Protein AF-A0A9D5PQD9-F1 (afdb_monomer)

Radius of gyration: 18.05 Å; Cα contacts (8 Å, |Δi|>4): 9; chains: 1; bounding box: 43×30×45 Å

Mean predicted aligned error: 5.87 Å

pLDDT: mean 92.76, std 7.98, range [58.62, 98.44]

Foldseek 3Di:
DDDDDDDDDDDDDDDDDDDDPVVVVVQCVVCPPVPDDPVNVVVVVVVVVVVVVVVVVVVVVVVVD

Structure (mmCIF, N/CA/C/O backbone):
data_AF-A0A9D5PQD9-F1
#
_entry.id   AF-A0A9D5PQD9-F1
#
loop_
_atom_site.group_PDB
_atom_site.id
_atom_site.type_symbol
_atom_site.label_atom_id
_atom_site.label_alt_id
_atom_site.label_comp_id
_atom_site.label_asym_id
_atom_site.label_entity_id
_atom_site.label_seq_id
_atom_site.pdbx_PDB_ins_code
_atom_site.Cartn_x
_atom_site.Cartn_y
_atom_site.Cartn_z
_atom_site.occupancy
_atom_site.B_iso_or_equiv
_atom_site.auth_seq_id
_atom_site.auth_comp_id
_atom_site.auth_asym_id
_atom_site.auth_atom_id
_atom_site.pdbx_PDB_model_num
ATOM 1 N N . MET A 1 1 ? -28.979 1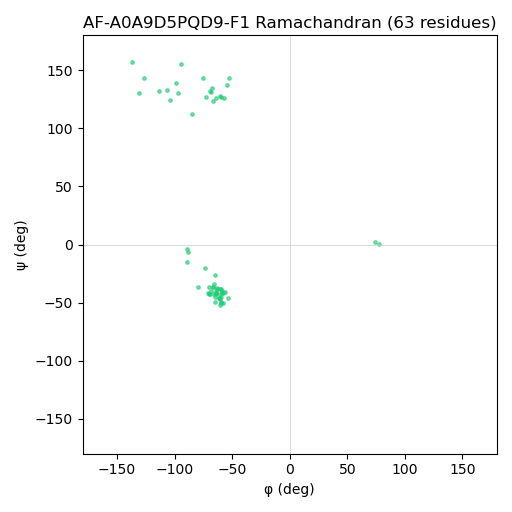9.052 -19.823 1.00 70.94 1 MET A N 1
ATOM 2 C CA . MET A 1 1 ? -27.550 18.765 -20.091 1.00 70.94 1 MET A CA 1
ATOM 3 C C . MET A 1 1 ? -26.795 18.783 -18.771 1.00 70.94 1 MET A C 1
ATOM 5 O O . MET A 1 1 ? -27.019 19.698 -17.985 1.00 70.94 1 MET A O 1
ATOM 9 N N . ARG A 1 2 ? -25.955 17.779 -18.485 1.00 69.81 2 ARG A N 1
ATOM 10 C CA . ARG A 1 2 ? -25.092 17.810 -17.292 1.00 69.81 2 ARG A CA 1
ATOM 11 C C . ARG A 1 2 ? -24.072 18.936 -17.480 1.00 69.81 2 ARG A C 1
ATOM 13 O O . ARG A 1 2 ? -23.393 18.971 -18.501 1.00 69.81 2 ARG A O 1
ATOM 20 N N . LYS A 1 3 ? -24.014 19.883 -16.540 1.00 83.38 3 LYS A N 1
ATOM 21 C CA . LYS A 1 3 ? -23.028 20.971 -16.575 1.00 83.38 3 LYS A CA 1
ATOM 22 C C . LYS A 1 3 ? -21.645 20.379 -16.313 1.00 83.38 3 LYS A C 1
ATOM 24 O O . LYS A 1 3 ? -21.488 19.607 -15.367 1.00 83.38 3 LYS A O 1
ATOM 29 N N . PHE A 1 4 ? -20.672 20.738 -17.144 1.00 85.88 4 PHE A N 1
ATOM 30 C CA . PHE A 1 4 ? -19.275 20.393 -16.908 1.00 85.88 4 PHE A CA 1
ATOM 31 C C . PHE A 1 4 ? -18.835 20.991 -15.565 1.00 85.88 4 PHE A C 1
ATOM 33 O O . PHE A 1 4 ? -19.036 22.181 -15.320 1.00 85.88 4 PHE A O 1
ATOM 40 N N . LYS A 1 5 ? -18.283 20.156 -14.684 1.00 86.81 5 LYS A N 1
ATOM 41 C CA . LYS A 1 5 ? -17.630 20.585 -13.446 1.00 86.81 5 LYS A CA 1
ATOM 42 C C . LYS A 1 5 ? -16.132 20.421 -13.645 1.00 86.81 5 LYS A C 1
ATOM 44 O O . LYS A 1 5 ? -15.698 19.375 -14.121 1.00 86.81 5 LYS A O 1
ATOM 49 N N . ILE A 1 6 ? -15.367 21.442 -13.272 1.00 86.75 6 ILE A N 1
ATOM 50 C CA . ILE A 1 6 ? -13.907 21.353 -13.261 1.00 86.75 6 ILE A CA 1
ATOM 51 C C . ILE A 1 6 ? -13.521 20.230 -12.282 1.00 86.75 6 ILE A C 1
ATOM 53 O O . ILE A 1 6 ? -14.017 20.234 -11.151 1.00 86.75 6 ILE A O 1
ATOM 57 N N . PRO A 1 7 ? -12.699 19.252 -12.697 1.00 85.44 7 PRO A N 1
ATOM 58 C CA . PRO A 1 7 ? -12.269 18.174 -11.819 1.00 85.44 7 PRO A CA 1
ATOM 59 C C . PRO A 1 7 ? -11.425 18.738 -10.671 1.00 85.44 7 PRO A C 1
ATOM 61 O O . PRO A 1 7 ? -10.445 19.445 -10.897 1.00 85.44 7 PRO A O 1
ATOM 64 N N . VAL A 1 8 ? -11.813 18.425 -9.434 1.00 85.38 8 VAL A N 1
ATOM 65 C CA . VAL A 1 8 ? -11.016 18.742 -8.245 1.00 85.38 8 VAL A CA 1
ATOM 66 C C . VAL A 1 8 ? -10.011 17.617 -8.065 1.00 85.38 8 VAL A C 1
ATOM 68 O O . VAL A 1 8 ? -10.389 16.481 -7.784 1.00 85.38 8 VAL A O 1
ATOM 71 N N . ILE A 1 9 ? -8.735 17.932 -8.255 1.00 82.06 9 ILE A N 1
ATOM 72 C CA . ILE A 1 9 ? -7.654 16.996 -7.964 1.00 82.06 9 ILE A CA 1
ATOM 73 C C . ILE A 1 9 ? -7.542 16.903 -6.434 1.00 82.06 9 ILE A C 1
ATOM 75 O O . ILE A 1 9 ? -7.451 17.949 -5.782 1.00 82.06 9 ILE A O 1
ATOM 79 N N . PRO A 1 10 ? -7.572 15.695 -5.841 1.00 85.81 10 PRO A N 1
ATOM 80 C CA . PRO A 1 10 ? -7.371 15.531 -4.407 1.00 85.81 10 PRO A CA 1
ATOM 81 C C . PRO A 1 10 ? -6.054 16.172 -3.965 1.00 85.81 10 PRO A C 1
ATOM 83 O O . PRO A 1 10 ? -5.028 16.023 -4.630 1.00 85.81 10 PRO A O 1
ATOM 86 N N . GLN A 1 11 ? -6.071 16.884 -2.838 1.00 91.19 11 GLN A N 1
ATOM 87 C CA . GLN A 1 11 ? -4.840 17.427 -2.270 1.00 91.19 11 GLN A CA 1
ATOM 88 C C . GLN A 1 11 ? -3.970 16.277 -1.749 1.00 91.19 11 GLN A C 1
ATOM 90 O O . GLN A 1 11 ? -4.445 15.420 -1.007 1.00 91.19 11 GLN A O 1
ATOM 95 N N . SER A 1 12 ? -2.689 16.268 -2.115 1.00 91.25 12 SER A N 1
ATOM 96 C CA . SER A 1 12 ? -1.710 15.289 -1.634 1.00 91.25 12 SER A CA 1
ATOM 97 C C . SER A 1 12 ? -0.492 15.996 -1.055 1.00 91.25 12 SER A C 1
ATOM 99 O O . SER A 1 12 ? -0.040 17.002 -1.600 1.00 91.25 12 SER A O 1
ATOM 101 N N . THR A 1 13 ? 0.084 15.454 0.015 1.00 94.62 13 THR A N 1
ATOM 102 C CA . THR A 1 13 ? 1.351 15.937 0.580 1.00 94.62 13 THR A CA 1
ATOM 103 C C . THR A 1 13 ? 2.423 14.869 0.416 1.00 94.62 13 THR A C 1
ATOM 105 O O . THR A 1 13 ? 2.195 13.717 0.774 1.00 94.62 13 THR A O 1
ATOM 108 N N . ASN A 1 14 ? 3.607 15.244 -0.073 1.00 93.06 14 ASN A N 1
ATOM 109 C CA . ASN A 1 14 ? 4.733 14.317 -0.156 1.00 93.06 14 ASN A CA 1
ATOM 110 C C . ASN A 1 14 ? 5.229 13.948 1.258 1.00 93.06 14 ASN A C 1
ATOM 112 O O . ASN A 1 14 ? 5.365 14.811 2.132 1.00 93.06 14 ASN A O 1
ATOM 116 N N . LYS A 1 15 ? 5.474 12.657 1.481 1.00 93.00 15 LYS A N 1
ATOM 117 C CA . LYS A 1 15 ? 6.107 12.107 2.680 1.00 93.00 15 LYS A CA 1
ATOM 118 C C .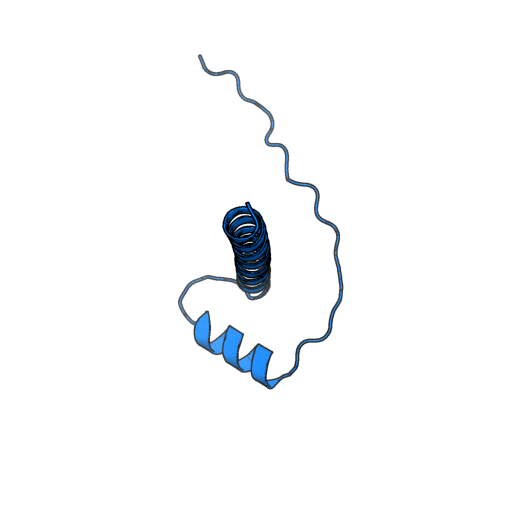 LYS A 1 15 ? 7.213 11.155 2.230 1.00 93.00 15 LYS A C 1
ATOM 120 O O . LYS A 1 15 ? 6.973 10.294 1.391 1.00 93.00 15 LYS A O 1
ATOM 125 N N . SER A 1 16 ? 8.411 11.323 2.790 1.00 94.50 16 SER A N 1
ATOM 126 C CA . SER A 1 16 ? 9.572 10.479 2.496 1.00 94.50 16 SER A CA 1
ATOM 127 C C . SER A 1 16 ? 9.815 9.517 3.653 1.00 94.50 16 SER A C 1
ATOM 129 O O . SER A 1 16 ? 9.956 9.951 4.796 1.00 94.50 16 SER A O 1
ATOM 131 N N . ILE A 1 17 ? 9.842 8.221 3.351 1.00 94.94 17 ILE A N 1
ATOM 132 C CA . ILE A 1 17 ? 10.090 7.134 4.302 1.00 94.94 17 ILE A CA 1
ATOM 133 C C . ILE A 1 17 ? 11.033 6.107 3.670 1.00 94.94 17 ILE A C 1
ATOM 135 O O . ILE A 1 17 ? 11.147 6.035 2.446 1.00 94.94 17 ILE A O 1
ATOM 139 N N . ARG A 1 18 ? 11.730 5.321 4.496 1.00 96.56 18 ARG A N 1
ATOM 140 C CA . ARG A 1 18 ? 12.616 4.250 4.020 1.00 96.56 18 ARG A CA 1
ATOM 141 C C . ARG A 1 18 ? 11.888 2.914 4.071 1.00 96.56 18 ARG A C 1
ATOM 143 O O . ARG A 1 18 ? 11.341 2.569 5.113 1.00 96.56 18 ARG A O 1
ATOM 150 N N . PHE A 1 19 ? 11.938 2.169 2.973 1.00 96.94 19 PHE A N 1
ATOM 151 C CA . PHE A 1 19 ? 11.511 0.775 2.929 1.00 96.94 19 PHE A CA 1
ATOM 152 C C . PHE A 1 19 ? 12.737 -0.142 3.031 1.00 96.94 19 PHE A C 1
ATOM 154 O O . PHE A 1 19 ? 13.758 0.156 2.408 1.00 96.94 19 PHE A O 1
ATOM 161 N N . PRO A 1 20 ? 12.652 -1.241 3.796 1.00 98.25 20 PRO A N 1
ATOM 162 C CA . PRO A 1 20 ? 13.585 -2.358 3.695 1.00 98.25 20 PRO A CA 1
ATOM 163 C C . PRO A 1 20 ? 13.710 -2.873 2.251 1.00 98.25 20 PRO A C 1
ATOM 165 O O . PRO A 1 20 ? 12.723 -2.905 1.514 1.00 98.25 20 PRO A O 1
ATOM 168 N N . ASN A 1 21 ? 14.919 -3.274 1.844 1.00 97.75 21 ASN A N 1
ATOM 169 C CA . ASN A 1 21 ? 15.196 -3.693 0.461 1.00 97.75 21 ASN A CA 1
ATOM 170 C C . ASN A 1 21 ? 14.403 -4.943 0.059 1.00 97.75 21 ASN A C 1
ATOM 172 O O . ASN A 1 21 ? 13.903 -5.021 -1.058 1.00 97.75 21 ASN A O 1
ATOM 176 N N . ASP A 1 22 ? 14.240 -5.886 0.982 1.00 98.44 22 ASP A N 1
ATOM 177 C CA . ASP A 1 22 ? 13.446 -7.100 0.800 1.00 98.44 22 ASP A CA 1
ATOM 178 C C . ASP A 1 22 ? 11.972 -6.783 0.507 1.00 98.44 22 ASP A C 1
ATOM 180 O O . ASP A 1 22 ? 11.364 -7.404 -0.368 1.00 98.44 22 ASP A O 1
ATOM 184 N N . LEU A 1 23 ? 11.410 -5.760 1.162 1.00 97.69 23 LEU A N 1
ATOM 185 C CA . LEU A 1 23 ? 10.056 -5.298 0.856 1.00 97.69 23 LEU A CA 1
ATOM 186 C C . LEU A 1 23 ? 9.977 -4.638 -0.519 1.00 97.69 23 LEU A C 1
ATOM 188 O O . LEU A 1 23 ? 9.007 -4.871 -1.237 1.00 97.69 23 LEU A O 1
ATOM 192 N N . ILE A 1 24 ? 10.980 -3.846 -0.908 1.00 97.56 24 ILE A N 1
ATOM 193 C CA . ILE A 1 24 ? 11.011 -3.233 -2.244 1.00 97.56 24 ILE A CA 1
ATOM 194 C C . ILE A 1 24 ? 10.998 -4.325 -3.318 1.00 97.56 24 ILE A C 1
ATOM 196 O O . ILE A 1 24 ? 10.136 -4.306 -4.196 1.00 97.56 24 ILE A O 1
ATOM 200 N N . GLU A 1 25 ? 11.884 -5.315 -3.205 1.00 98.31 25 GLU A N 1
ATOM 201 C CA . GLU A 1 25 ? 11.961 -6.441 -4.141 1.00 98.31 25 GLU A CA 1
ATOM 202 C C . GLU A 1 25 ? 10.658 -7.252 -4.181 1.00 98.31 25 GLU A C 1
ATOM 204 O O . GLU A 1 25 ? 10.177 -7.619 -5.260 1.00 98.31 25 GLU A O 1
ATOM 209 N N . GLY A 1 26 ? 10.054 -7.506 -3.016 1.00 98.25 26 GLY A N 1
ATOM 210 C CA . GLY A 1 26 ? 8.774 -8.200 -2.908 1.00 98.25 26 GLY A CA 1
ATOM 211 C C . GLY A 1 26 ? 7.647 -7.464 -3.634 1.00 98.25 26 GLY A C 1
ATOM 212 O O . GLY A 1 26 ? 6.914 -8.073 -4.419 1.00 98.25 26 GLY A O 1
ATOM 213 N N . ILE A 1 27 ? 7.546 -6.148 -3.430 1.00 97.69 27 ILE A N 1
ATOM 214 C CA . ILE A 1 27 ? 6.539 -5.300 -4.079 1.00 97.69 27 ILE A CA 1
ATOM 215 C C . ILE A 1 27 ? 6.773 -5.256 -5.590 1.00 97.69 27 ILE A C 1
ATOM 217 O O . ILE A 1 27 ? 5.843 -5.506 -6.355 1.00 97.69 27 ILE A O 1
ATOM 221 N N . GLU A 1 28 ? 8.002 -4.992 -6.041 1.00 97.62 28 GLU A N 1
ATOM 222 C CA . GLU A 1 28 ? 8.330 -4.913 -7.470 1.00 97.62 28 GLU A CA 1
ATOM 223 C C . GLU A 1 28 ? 8.032 -6.219 -8.208 1.00 97.62 28 GLU A C 1
ATOM 225 O O . GLU A 1 28 ? 7.531 -6.209 -9.338 1.00 97.62 28 GLU A O 1
ATOM 230 N N . LYS A 1 29 ? 8.297 -7.359 -7.563 1.00 98.19 29 LYS A N 1
ATOM 231 C CA . LYS A 1 29 ? 7.953 -8.672 -8.106 1.00 98.19 29 LYS A CA 1
ATOM 232 C C . LYS A 1 29 ? 6.440 -8.866 -8.195 1.00 98.19 29 LYS A C 1
ATOM 234 O O . LYS A 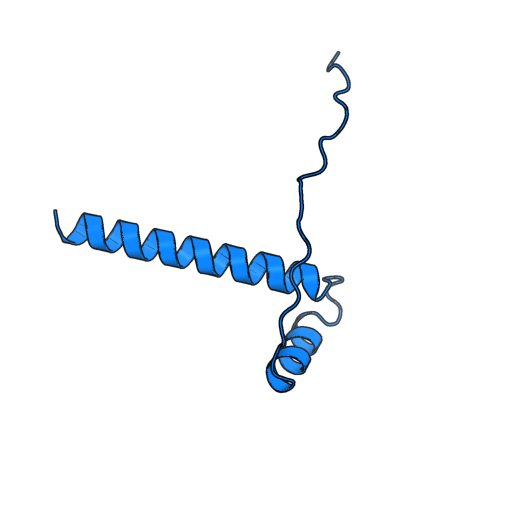1 29 ? 5.974 -9.371 -9.215 1.00 98.19 29 LYS A O 1
ATOM 239 N N . ALA A 1 30 ? 5.688 -8.463 -7.170 1.00 97.62 30 ALA A N 1
ATOM 240 C CA . ALA A 1 30 ? 4.233 -8.608 -7.128 1.00 97.62 30 ALA A CA 1
ATOM 241 C C . ALA A 1 30 ? 3.515 -7.744 -8.177 1.00 97.62 30 ALA A C 1
ATOM 243 O O . ALA A 1 30 ? 2.536 -8.189 -8.771 1.00 97.62 30 ALA A O 1
ATOM 244 N N . ILE A 1 31 ? 4.010 -6.531 -8.447 1.00 97.75 31 ILE A N 1
ATOM 245 C CA . ILE A 1 31 ? 3.379 -5.610 -9.410 1.00 97.75 31 ILE A CA 1
ATOM 246 C C . ILE A 1 31 ? 3.865 -5.804 -10.854 1.00 97.75 31 ILE A C 1
ATOM 248 O O . ILE A 1 31 ? 3.321 -5.186 -11.778 1.00 97.75 31 ILE A O 1
ATOM 252 N N . ARG A 1 32 ? 4.866 -6.660 -11.094 1.00 97.69 32 ARG A N 1
ATOM 253 C CA . ARG A 1 32 ? 5.433 -6.892 -12.429 1.00 97.69 32 ARG A CA 1
ATOM 254 C C . ARG A 1 32 ? 4.354 -7.353 -13.414 1.00 97.69 32 ARG A C 1
ATOM 256 O O . ARG A 1 32 ? 3.661 -8.336 -13.187 1.00 97.69 32 ARG A O 1
ATOM 263 N N . GLY A 1 33 ? 4.244 -6.652 -14.543 1.00 96.94 33 GLY A N 1
ATOM 264 C CA . GLY A 1 33 ? 3.285 -6.979 -15.606 1.00 96.94 33 GLY A CA 1
ATOM 265 C C . GLY A 1 33 ? 1.837 -6.559 -15.328 1.00 96.94 33 GLY A C 1
ATOM 266 O O . GLY A 1 33 ? 0.987 -6.766 -16.186 1.00 96.94 33 GLY A O 1
ATOM 267 N N . THR A 1 34 ? 1.551 -5.932 -14.181 1.00 95.06 34 THR A N 1
ATOM 268 C CA . THR A 1 34 ? 0.194 -5.462 -13.830 1.00 95.06 34 THR A CA 1
ATOM 269 C C . THR A 1 34 ? -0.096 -4.034 -14.306 1.00 95.06 34 THR A C 1
ATOM 271 O O . THR A 1 34 ? -1.243 -3.600 -14.300 1.00 95.06 34 THR A O 1
ATOM 274 N N . GLY A 1 35 ? 0.941 -3.276 -14.687 1.00 94.50 35 GLY A N 1
ATOM 275 C CA . GLY A 1 35 ? 0.833 -1.839 -14.970 1.00 94.50 35 GLY A CA 1
ATOM 276 C C . GLY A 1 35 ? 0.674 -0.964 -13.717 1.00 94.50 35 GLY A C 1
ATOM 277 O O . GLY A 1 35 ? 0.563 0.254 -13.839 1.00 94.50 35 GLY A O 1
ATOM 278 N N . CYS A 1 36 ? 0.686 -1.559 -12.519 1.00 96.88 36 CYS A N 1
ATOM 279 C CA . CYS A 1 36 ? 0.665 -0.838 -11.252 1.00 96.88 36 CYS A CA 1
ATOM 280 C C . CYS A 1 36 ? 2.041 -0.224 -10.946 1.00 96.88 36 CYS A C 1
ATOM 282 O O . CYS A 1 36 ? 3.082 -0.819 -11.228 1.00 96.88 36 CYS A O 1
ATOM 284 N N . THR A 1 37 ? 2.047 0.972 -10.353 1.00 97.69 37 THR A N 1
ATOM 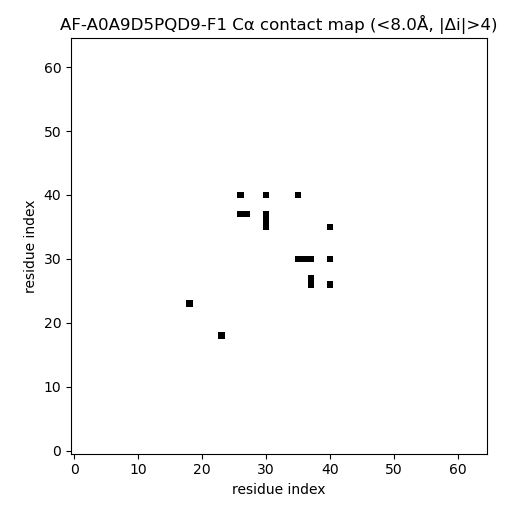285 C CA . THR A 1 37 ? 3.271 1.627 -9.875 1.00 97.69 37 THR A CA 1
ATOM 286 C C . THR A 1 37 ? 3.502 1.321 -8.400 1.00 97.69 37 THR A C 1
ATOM 288 O O . THR A 1 37 ? 2.555 1.084 -7.651 1.00 97.69 37 THR A O 1
ATOM 291 N N . PHE A 1 38 ? 4.759 1.397 -7.956 1.00 95.94 38 PHE A N 1
ATOM 292 C CA . PHE A 1 38 ? 5.111 1.199 -6.548 1.00 95.94 38 PHE A CA 1
ATOM 293 C C . PHE A 1 38 ? 4.297 2.112 -5.617 1.00 95.94 38 PHE A C 1
ATOM 295 O O . PHE A 1 38 ? 3.725 1.655 -4.634 1.00 95.94 38 PHE A O 1
ATOM 302 N N . SER A 1 39 ? 4.178 3.402 -5.952 1.00 95.38 39 SER A N 1
ATOM 303 C CA . SER A 1 39 ? 3.402 4.352 -5.148 1.00 95.38 39 SER A CA 1
ATOM 304 C C . SER A 1 39 ? 1.913 4.011 -5.107 1.00 95.38 39 SER A C 1
ATOM 306 O O . SER A 1 39 ? 1.316 4.118 -4.042 1.00 95.38 39 SER A O 1
ATOM 308 N N . ALA A 1 40 ? 1.314 3.585 -6.225 1.00 96.75 40 ALA A N 1
ATOM 309 C CA . ALA A 1 40 ? -0.092 3.177 -6.246 1.00 96.75 40 ALA A CA 1
ATOM 310 C C . ALA A 1 40 ? -0.326 1.941 -5.367 1.00 96.75 40 ALA A C 1
ATOM 312 O O . ALA A 1 40 ? -1.269 1.929 -4.580 1.00 96.75 40 ALA A O 1
ATOM 313 N N . PHE A 1 41 ? 0.575 0.957 -5.437 1.00 97.44 41 PHE A N 1
ATOM 314 C CA . PHE A 1 41 ? 0.536 -0.223 -4.576 1.00 97.44 41 PHE A CA 1
ATOM 315 C C . PHE A 1 41 ? 0.624 0.148 -3.093 1.00 97.44 41 PHE A C 1
ATOM 317 O O . PHE A 1 41 ? -0.205 -0.288 -2.303 1.00 97.44 41 PHE A O 1
ATOM 324 N N . VAL A 1 42 ? 1.594 0.986 -2.711 1.00 96.94 42 VAL A N 1
ATOM 325 C CA . VAL A 1 42 ? 1.772 1.398 -1.310 1.00 96.94 42 VAL A CA 1
ATOM 326 C C . VAL A 1 42 ? 0.571 2.193 -0.799 1.00 96.94 42 VAL A C 1
ATOM 328 O O . VAL A 1 42 ? 0.128 1.959 0.320 1.00 96.94 42 VAL A O 1
ATOM 331 N N . ILE A 1 43 ? 0.020 3.108 -1.603 1.00 96.12 43 ILE A N 1
ATOM 332 C CA . ILE A 1 43 ? -1.176 3.873 -1.222 1.00 96.12 43 ILE A CA 1
ATOM 333 C C . ILE A 1 43 ? -2.349 2.931 -0.947 1.00 96.12 43 ILE A C 1
ATOM 335 O O . ILE A 1 43 ? -3.037 3.100 0.056 1.00 96.12 43 ILE A O 1
ATOM 339 N N . GLU A 1 44 ? -2.563 1.942 -1.813 1.00 97.44 44 GLU A N 1
ATOM 340 C CA . GLU A 1 44 ? -3.672 1.005 -1.659 1.00 97.44 44 GLU A CA 1
ATOM 341 C C . GLU A 1 44 ? -3.471 0.061 -0.470 1.00 97.44 44 GLU A C 1
ATOM 343 O O . GLU A 1 44 ? -4.383 -0.117 0.330 1.00 97.44 44 GLU A O 1
ATOM 348 N N . ALA A 1 45 ? -2.256 -0.457 -0.278 1.00 97.25 45 ALA A N 1
ATOM 349 C CA . ALA A 1 45 ? -1.925 -1.282 0.881 1.00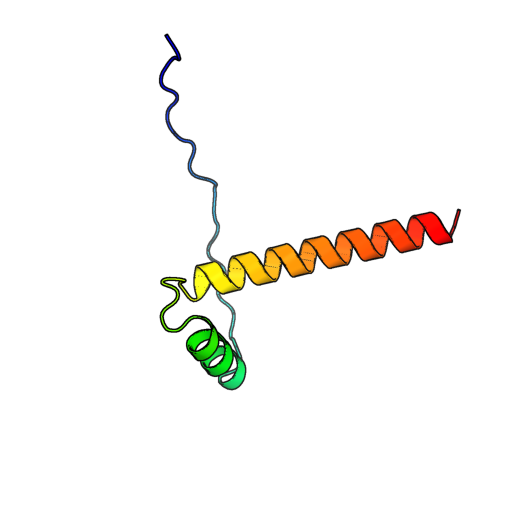 97.25 45 ALA A CA 1
ATOM 350 C C . ALA A 1 45 ? -2.164 -0.538 2.207 1.00 97.25 45 ALA A C 1
ATOM 352 O O . ALA A 1 45 ? -2.673 -1.121 3.160 1.00 97.25 45 ALA A O 1
ATOM 353 N N . VAL A 1 46 ? -1.833 0.757 2.267 1.00 97.31 46 VAL A N 1
ATOM 354 C CA . VAL A 1 46 ? -2.066 1.585 3.459 1.00 97.31 46 VAL A CA 1
ATOM 355 C C . VAL A 1 46 ? -3.555 1.859 3.678 1.00 97.31 46 VAL A C 1
ATOM 357 O O . VAL A 1 46 ? -3.982 1.870 4.827 1.00 97.31 46 VAL A O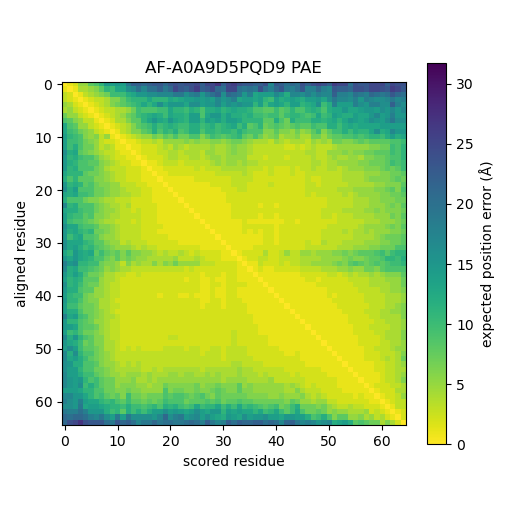 1
ATOM 360 N N . ARG A 1 47 ? -4.356 2.050 2.620 1.00 97.88 47 ARG A N 1
ATOM 361 C CA . ARG A 1 47 ? -5.820 2.179 2.756 1.00 97.88 47 ARG A CA 1
ATOM 362 C C . ARG A 1 47 ? -6.431 0.927 3.364 1.00 97.88 47 ARG A C 1
ATOM 364 O O . ARG A 1 47 ? -7.074 1.030 4.396 1.00 97.88 47 ARG A O 1
ATOM 371 N N . VAL A 1 48 ? -6.123 -0.23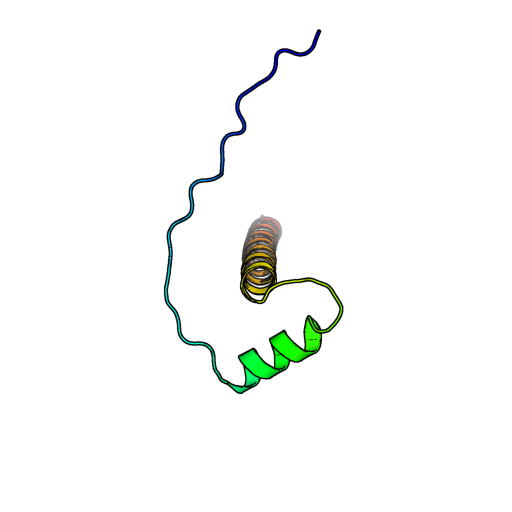7 2.792 1.00 98.19 48 VAL A N 1
ATOM 372 C CA . VAL A 1 48 ? -6.603 -1.528 3.305 1.00 98.19 48 VAL A CA 1
ATOM 373 C C . VAL A 1 48 ? -6.167 -1.738 4.757 1.00 98.19 48 VAL A C 1
ATOM 375 O O . VAL A 1 48 ? -6.960 -2.168 5.583 1.00 98.19 48 VAL A O 1
ATOM 378 N N . ALA A 1 49 ? -4.924 -1.391 5.103 1.00 97.88 49 ALA A N 1
ATOM 379 C CA . ALA A 1 49 ? -4.457 -1.498 6.482 1.00 97.88 49 ALA A CA 1
ATOM 380 C C . ALA A 1 49 ? -5.229 -0.581 7.449 1.00 97.88 49 ALA A C 1
ATOM 382 O O . ALA A 1 49 ? -5.492 -0.987 8.575 1.00 97.88 49 ALA A O 1
ATOM 383 N N . LEU A 1 50 ? -5.587 0.640 7.035 1.00 98.31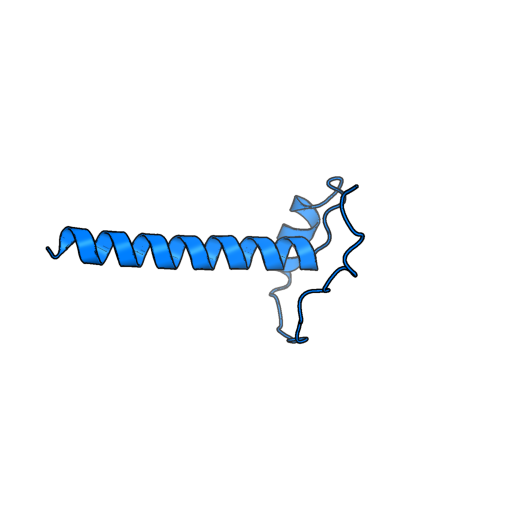 50 LEU A N 1
ATOM 384 C CA . LEU A 1 50 ? -6.394 1.553 7.852 1.00 98.31 50 LEU A CA 1
ATOM 385 C C . LEU A 1 50 ? -7.836 1.062 8.006 1.00 98.31 50 LEU A C 1
ATOM 387 O O . LEU A 1 50 ? -8.355 1.110 9.118 1.00 98.31 50 LEU A O 1
ATOM 391 N N . ASP A 1 51 ? -8.442 0.570 6.925 1.00 98.06 51 ASP A N 1
ATOM 392 C CA . ASP A 1 51 ? -9.806 0.035 6.936 1.00 98.06 51 ASP A CA 1
ATOM 393 C C . ASP A 1 51 ? -9.897 -1.175 7.878 1.00 98.06 51 ASP A C 1
ATOM 395 O O . ASP A 1 51 ? -10.753 -1.202 8.757 1.00 98.06 51 ASP A O 1
ATOM 399 N N . ASN A 1 52 ? -8.939 -2.106 7.801 1.00 98.12 52 ASN A N 1
ATOM 400 C CA . ASN A 1 52 ? -8.877 -3.261 8.704 1.00 98.12 52 ASN A CA 1
ATOM 401 C C . ASN A 1 52 ? -8.765 -2.842 10.182 1.00 98.12 52 ASN A C 1
ATOM 403 O O . ASN A 1 52 ? -9.425 -3.419 11.040 1.00 98.12 52 ASN A O 1
ATOM 407 N N . LEU A 1 53 ? -7.950 -1.826 10.496 1.00 97.56 53 LEU A N 1
ATOM 408 C CA . LEU A 1 53 ? -7.822 -1.317 11.869 1.00 97.56 53 LEU A CA 1
ATOM 409 C C . LEU A 1 53 ? -9.122 -0.670 12.371 1.00 97.56 53 LEU A C 1
ATOM 411 O O . LEU A 1 53 ? -9.426 -0.729 13.564 1.00 97.56 53 LEU A O 1
ATOM 415 N N . GLU A 1 54 ? -9.877 -0.016 11.487 1.00 97.25 54 GLU A N 1
ATOM 416 C CA . GLU A 1 54 ? -11.184 0.548 11.825 1.00 97.25 54 GLU A CA 1
ATOM 417 C C . GLU A 1 54 ? -12.237 -0.547 12.033 1.00 97.25 54 GLU A C 1
ATOM 419 O O . GLU A 1 54 ? -12.987 -0.471 13.008 1.00 97.25 54 GLU A O 1
ATOM 424 N N . GLU A 1 55 ? -12.254 -1.577 11.186 1.00 96.31 55 GLU A N 1
ATOM 425 C CA . GLU A 1 55 ? -13.108 -2.759 11.345 1.00 96.31 55 GLU A CA 1
ATOM 426 C C . GLU A 1 55 ? -12.838 -3.463 12.683 1.00 96.31 55 GLU A C 1
ATOM 428 O O . GLU A 1 55 ? -13.766 -3.641 13.472 1.00 96.31 55 GLU A O 1
ATOM 433 N N . GLU A 1 56 ? -11.571 -3.744 13.009 1.00 96.12 56 GLU A N 1
ATOM 434 C CA . GLU A 1 56 ? -11.172 -4.350 14.289 1.00 96.12 56 GLU A CA 1
ATOM 435 C C . GLU A 1 56 ? -11.649 -3.528 15.497 1.00 96.12 56 GLU A C 1
ATOM 437 O O . GLU A 1 56 ? -12.120 -4.084 16.494 1.00 96.12 56 GLU A O 1
ATOM 442 N N . ARG A 1 57 ? -11.564 -2.193 15.420 1.00 95.62 57 ARG A N 1
ATOM 443 C CA . ARG A 1 57 ? -12.052 -1.304 16.483 1.00 95.62 57 ARG A CA 1
ATOM 444 C C . ARG A 1 57 ? -13.569 -1.409 16.647 1.00 95.62 57 ARG A C 1
ATOM 446 O O . ARG A 1 57 ? -14.059 -1.484 17.771 1.00 95.62 57 ARG A O 1
ATOM 453 N N . LEU A 1 58 ? -14.317 -1.405 15.544 1.00 94.62 58 LEU A N 1
ATOM 454 C CA . LEU A 1 58 ? -15.779 -1.494 15.577 1.00 94.62 58 LEU A CA 1
ATOM 455 C C . LEU A 1 58 ? -16.257 -2.852 16.105 1.00 94.62 58 LEU A C 1
ATOM 457 O O . LEU A 1 58 ? -17.242 -2.903 16.841 1.00 94.62 58 LEU A O 1
ATOM 461 N N . GLU A 1 59 ? -15.561 -3.939 15.771 1.00 93.75 59 GLU A N 1
ATOM 462 C CA . GLU A 1 59 ? -15.843 -5.275 16.305 1.00 93.75 59 GLU A CA 1
ATOM 463 C C . GLU A 1 59 ? -15.608 -5.348 17.820 1.00 93.75 59 GLU A C 1
ATOM 465 O O . GLU A 1 59 ? -16.432 -5.903 18.549 1.00 93.75 59 GLU A O 1
ATOM 470 N N . GLN A 1 60 ? -14.526 -4.743 18.319 1.00 91.62 60 GLN A N 1
ATOM 471 C CA . GLN A 1 60 ? -14.248 -4.663 19.759 1.00 91.62 60 GLN A CA 1
ATOM 472 C C . GLN A 1 60 ? -15.353 -3.899 20.503 1.00 91.62 60 GLN A C 1
ATOM 474 O O . GLN A 1 60 ? -15.882 -4.395 21.494 1.00 91.62 60 GLN A O 1
ATOM 479 N N . GLU A 1 61 ? -15.785 -2.749 19.979 1.00 90.81 61 GLU A N 1
ATOM 480 C CA . GLU A 1 61 ? -16.868 -1.948 20.570 1.00 90.81 61 GLU A CA 1
ATOM 481 C C . GLU A 1 61 ? -18.238 -2.649 20.558 1.00 90.81 61 GLU A C 1
ATOM 483 O O . GLU A 1 61 ? -19.104 -2.326 21.375 1.00 90.81 61 GLU A O 1
ATOM 488 N N . GLN A 1 62 ? -18.473 -3.569 19.616 1.00 82.19 62 GLN A N 1
ATOM 489 C CA . GLN A 1 62 ? -19.690 -4.384 19.574 1.00 82.19 62 GLN A CA 1
ATOM 490 C C . GLN A 1 62 ? -19.637 -5.549 20.561 1.00 82.19 62 GLN A C 1
ATOM 492 O O . GLN A 1 62 ? -20.656 -5.859 21.167 1.00 82.19 62 GLN A O 1
ATOM 497 N N . ASN A 1 63 ? -18.469 -6.163 20.748 1.00 79.69 63 ASN A N 1
ATOM 498 C CA . ASN A 1 63 ? -18.285 -7.270 21.689 1.00 79.69 63 ASN A CA 1
ATOM 499 C C . ASN A 1 63 ? -18.293 -6.818 23.161 1.00 79.69 63 ASN A C 1
ATOM 501 O O . ASN A 1 63 ? -18.522 -7.636 24.050 1.00 79.69 63 ASN A O 1
ATOM 505 N N . GLU A 1 64 ? -18.039 -5.534 23.425 1.00 74.12 64 GLU A N 1
ATOM 506 C CA . GLU A 1 64 ? -18.077 -4.929 24.765 1.00 74.12 64 GLU A CA 1
ATOM 507 C C . GLU A 1 64 ? -19.462 -4.375 25.170 1.00 74.12 64 GLU A C 1
ATOM 509 O O . GLU A 1 64 ? -19.622 -3.911 26.303 1.00 74.12 64 GLU A O 1
ATOM 514 N N . LYS A 1 65 ? -20.462 -4.417 24.277 1.00 58.62 65 LYS A N 1
ATOM 515 C CA . LYS A 1 65 ? -21.851 -3.985 24.529 1.00 58.62 65 LYS A CA 1
ATOM 516 C C . LYS A 1 65 ? -22.786 -5.162 24.77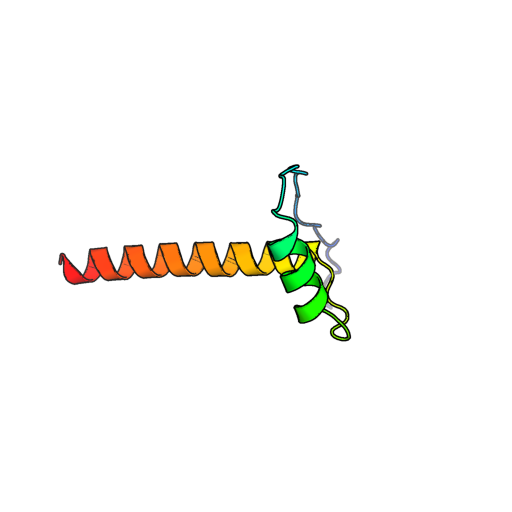8 1.00 58.62 65 LYS A C 1
ATOM 518 O O . LYS A 1 65 ? -23.682 -4.990 25.636 1.00 58.62 65 LYS A O 1
#

Secondary structure (DSSP, 8-state):
-PPP----PPP------PPPHHHHHHHHHHHTTTT--HHHHHHHHHHHHHHHHHHHHHHHHHHT-

Sequence (65 aa):
MRKFKIPVIPQSTNKSIRFPNDLIEGIEKAIRGTGCTFSAFVIEAVRVALDNLEEERLEQEQNEK

Solvent-accessible surface area (backbone atoms only — not comparable to full-atom values): 4325 Å² total; per-residue (Å²): 130,87,76,88,70,84,83,81,76,79,90,82,78,94,81,89,82,88,76,60,67,70,56,52,54,51,50,55,61,72,36,59,94,68,83,60,48,73,67,59,52,53,55,50,53,52,49,54,54,52,52,51,54,50,51,54,50,52,51,51,61,57,76,76,106